Protein AF-A0A7S1E1H6-F1 (afdb_monomer_lite)

Foldseek 3Di:
DKDWPDWDDDPQKIKTKMKDADPDPDLQFDFFKKKKFFADFFQFQAQWAKQDPNDTDGAPDDNGGRDRIGMGGRPDDSPDRDMIMGMTMTGGDFDKDFQRIWMWGQGNVRDIDIDGGIDGHPPDDPPD

Sequence (128 aa):
EIEYIGKTFANGESTFKWRVTDNDVDFHNRPKSVTIGWTGTCCAKDTEWWFHNDNKVKGEQDKYTCNTGLKFDEKFKNDMTEPEEFTIVMHGNVPEVADATTLSVAMENKAFCLYKTPGPSCDCEPDS

Radius of gyration: 14.59 Å; chains: 1; bounding box: 46×27×39 Å

pLDDT: mean 74.36, std 14.72, range [37.81, 93.81]

Secondary structure (DSSP, 8-state):
-EEEEEEEEETTEEEEEEEE----S-GGG-EEEEEEEEEEEEEEEE---EEETTEEE-----TT-EEEEEEEES---TT--SPEEEEEEEES-PPEEEEEEEEEEEETTS-EEEEEEEEEEE------

Structure (mmCIF, N/CA/C/O backbone):
data_AF-A0A7S1E1H6-F1
#
_entry.id   AF-A0A7S1E1H6-F1
#
loop_
_atom_site.group_PDB
_atom_site.id
_atom_site.type_symbol
_atom_site.label_atom_id
_atom_site.label_alt_id
_atom_site.label_comp_id
_atom_site.label_asym_id
_atom_site.label_entity_id
_atom_site.label_seq_id
_atom_site.pdbx_PDB_ins_code
_atom_site.Cartn_x
_atom_site.Cartn_y
_atom_site.Cartn_z
_atom_site.occupancy
_atom_site.B_iso_or_equiv
_atom_site.auth_seq_id
_atom_site.auth_comp_id
_atom_site.auth_asym_id
_atom_site.auth_atom_id
_atom_site.pdbx_PDB_model_num
ATOM 1 N N . GLU A 1 1 ? 9.601 -7.015 -5.475 1.00 83.75 1 GLU A N 1
ATOM 2 C CA . GLU A 1 1 ? 8.835 -7.845 -4.521 1.00 83.75 1 GLU A CA 1
ATOM 3 C C . GLU A 1 1 ? 7.902 -6.959 -3.708 1.00 83.75 1 GLU A C 1
ATOM 5 O O . GLU A 1 1 ? 8.234 -5.796 -3.501 1.00 83.75 1 GLU A O 1
ATOM 10 N N . ILE A 1 2 ? 6.742 -7.478 -3.298 1.00 86.00 2 ILE A N 1
ATOM 11 C CA . ILE A 1 2 ? 5.816 -6.773 -2.404 1.00 86.00 2 ILE A CA 1
ATOM 12 C C . ILE A 1 2 ? 5.520 -7.657 -1.202 1.00 86.00 2 ILE A C 1
ATOM 14 O O . ILE A 1 2 ? 5.102 -8.801 -1.361 1.00 86.00 2 ILE A O 1
ATOM 18 N N . GLU A 1 3 ? 5.681 -7.085 -0.017 1.00 90.88 3 GLU A N 1
ATOM 19 C CA . GLU A 1 3 ? 5.391 -7.708 1.267 1.00 90.88 3 GLU A CA 1
ATOM 20 C C . GLU A 1 3 ? 4.307 -6.895 1.989 1.00 90.88 3 GLU A C 1
ATOM 22 O O . GLU A 1 3 ? 4.395 -5.669 2.099 1.00 90.88 3 GLU A O 1
ATOM 27 N N . TYR A 1 4 ? 3.271 -7.568 2.492 1.00 92.19 4 TYR A N 1
ATOM 28 C CA . TYR A 1 4 ? 2.347 -6.964 3.447 1.00 92.19 4 TYR A CA 1
ATOM 29 C C . TYR A 1 4 ? 2.905 -7.138 4.858 1.00 92.19 4 TYR A C 1
ATOM 31 O O . TYR A 1 4 ? 3.103 -8.264 5.304 1.00 92.19 4 TYR A O 1
ATOM 39 N N . ILE A 1 5 ? 3.154 -6.028 5.553 1.00 93.75 5 ILE A N 1
ATOM 40 C CA . ILE A 1 5 ? 3.787 -6.048 6.877 1.00 93.75 5 ILE A CA 1
ATOM 41 C C . ILE A 1 5 ? 2.751 -6.260 7.982 1.00 93.75 5 ILE A C 1
ATOM 43 O O . ILE A 1 5 ? 3.041 -6.923 8.976 1.00 93.75 5 ILE A O 1
ATOM 47 N N . GLY A 1 6 ? 1.548 -5.699 7.828 1.00 93.81 6 GLY A N 1
ATOM 48 C CA . GLY A 1 6 ? 0.453 -5.906 8.775 1.00 93.81 6 GLY A CA 1
ATOM 49 C C . GLY A 1 6 ? -0.412 -4.677 9.035 1.00 93.81 6 GLY A C 1
ATOM 50 O O . GLY A 1 6 ? -0.182 -3.584 8.498 1.00 93.81 6 GLY A O 1
ATOM 51 N N . LYS A 1 7 ? -1.406 -4.886 9.903 1.00 92.88 7 LYS A N 1
ATOM 52 C CA . LYS A 1 7 ? -2.285 -3.864 10.469 1.00 92.88 7 LYS A CA 1
ATOM 53 C C . LYS A 1 7 ? -1.981 -3.629 11.950 1.00 92.88 7 LYS A C 1
ATOM 55 O O . LYS A 1 7 ? -1.772 -4.569 12.715 1.00 92.88 7 LYS A O 1
ATOM 60 N N . THR A 1 8 ? -2.071 -2.379 12.393 1.00 93.19 8 THR A N 1
ATOM 61 C CA . THR A 1 8 ? -2.191 -2.023 13.818 1.00 93.19 8 THR A CA 1
ATOM 62 C C . THR A 1 8 ? -3.422 -1.147 14.058 1.00 93.19 8 THR A C 1
ATOM 64 O O . THR A 1 8 ? -3.915 -0.500 13.135 1.00 93.19 8 THR A O 1
ATOM 67 N N . PHE A 1 9 ? -3.945 -1.138 15.289 1.00 90.38 9 PHE A N 1
ATOM 68 C CA . PHE A 1 9 ? -5.021 -0.235 15.708 1.00 90.38 9 PHE A CA 1
ATOM 69 C C . PHE A 1 9 ? -4.655 0.443 17.029 1.00 90.38 9 PHE A C 1
ATOM 71 O O . PHE A 1 9 ? -4.443 -0.229 18.038 1.00 90.38 9 PHE A O 1
ATOM 78 N N . ALA A 1 10 ? -4.569 1.770 17.021 1.00 89.06 10 ALA A N 1
ATOM 79 C CA . ALA A 1 10 ? -4.248 2.576 18.194 1.00 89.06 10 ALA A CA 1
ATOM 80 C C . ALA A 1 10 ? -4.884 3.963 18.066 1.00 89.06 10 ALA A C 1
ATOM 82 O O . ALA A 1 10 ? -5.058 4.465 16.963 1.00 89.06 10 ALA A O 1
ATOM 83 N N . ASN A 1 11 ? -5.236 4.595 19.190 1.00 87.69 11 ASN A N 1
ATOM 84 C CA . ASN A 1 11 ? -5.776 5.964 19.224 1.00 87.69 11 ASN A CA 1
ATOM 85 C C . ASN A 1 11 ? -6.998 6.207 18.306 1.00 87.69 11 ASN A C 1
ATOM 87 O O . ASN A 1 11 ? -7.214 7.323 17.844 1.00 87.69 11 ASN A O 1
ATOM 91 N N . GLY A 1 12 ? -7.812 5.173 18.057 1.00 84.38 12 GLY A N 1
ATOM 92 C CA . GLY A 1 12 ? -8.977 5.267 17.170 1.00 84.38 12 GLY A CA 1
ATOM 93 C C . GLY A 1 12 ? -8.641 5.216 15.677 1.00 84.38 12 GLY A C 1
ATOM 94 O O . GLY A 1 12 ? -9.484 5.581 14.859 1.00 84.38 12 GLY A O 1
ATOM 95 N N . GLU A 1 13 ? -7.439 4.770 15.316 1.00 86.38 13 GLU A N 1
ATOM 96 C CA . GLU A 1 13 ? -6.930 4.742 13.946 1.00 86.38 13 GLU A CA 1
ATOM 97 C C . GLU A 1 13 ? -6.353 3.371 13.599 1.00 86.38 13 GLU A C 1
ATOM 99 O O . GLU A 1 13 ? -5.688 2.732 14.418 1.00 86.38 13 GLU A O 1
ATOM 104 N N . SER A 1 14 ? -6.599 2.927 12.367 1.00 88.56 14 SER A N 1
ATOM 105 C CA . SER A 1 14 ? -5.996 1.727 11.787 1.00 88.56 14 SER A CA 1
ATOM 106 C C . SER A 1 14 ? -4.831 2.114 10.892 1.00 88.56 14 SER A C 1
ATOM 108 O O . SER A 1 14 ? -4.980 2.970 10.024 1.00 88.56 14 SER A O 1
ATOM 110 N N . THR A 1 15 ? -3.683 1.470 11.072 1.00 88.75 15 THR A N 1
ATOM 111 C CA . THR A 1 15 ? -2.500 1.662 10.227 1.00 88.75 15 THR A CA 1
ATOM 112 C C . THR A 1 15 ? -2.227 0.389 9.446 1.00 88.75 15 THR A C 1
ATOM 114 O O . THR A 1 15 ? -2.099 -0.670 10.052 1.00 88.75 15 THR A O 1
ATOM 117 N N . PHE A 1 16 ? -2.100 0.497 8.128 1.00 90.00 16 PHE A N 1
ATOM 118 C CA . PHE A 1 16 ? -1.743 -0.601 7.230 1.00 90.00 16 PHE A CA 1
ATOM 119 C C . PHE A 1 16 ? -0.389 -0.318 6.596 1.00 90.00 16 PHE A C 1
ATOM 121 O O . PHE A 1 16 ? -0.134 0.815 6.179 1.00 90.00 16 PHE A O 1
ATOM 128 N N . LYS A 1 17 ? 0.476 -1.333 6.530 1.00 90.75 17 LYS A N 1
ATOM 129 C CA . LYS A 1 17 ? 1.839 -1.179 6.026 1.00 90.75 17 LYS A CA 1
ATOM 130 C C . LYS A 1 17 ? 2.197 -2.236 4.984 1.00 90.75 17 LYS A C 1
ATOM 132 O O . LYS A 1 17 ? 1.957 -3.426 5.179 1.00 90.75 17 LYS A O 1
ATOM 137 N N . TRP A 1 18 ? 2.861 -1.783 3.927 1.00 89.38 18 TRP A N 1
ATOM 138 C CA . TRP A 1 18 ? 3.462 -2.605 2.882 1.00 89.38 18 TRP A CA 1
ATOM 139 C C . TRP A 1 18 ? 4.933 -2.251 2.718 1.00 89.38 18 TRP A C 1
ATOM 141 O O . TRP A 1 18 ? 5.331 -1.122 2.995 1.00 89.38 18 TRP A O 1
ATOM 151 N N . ARG A 1 19 ? 5.725 -3.194 2.222 1.00 87.44 19 ARG A N 1
ATOM 152 C CA . ARG A 1 19 ? 7.109 -2.983 1.809 1.00 87.44 19 ARG A CA 1
ATOM 153 C C . ARG A 1 19 ? 7.262 -3.386 0.351 1.00 87.44 19 ARG A C 1
ATOM 155 O O . ARG A 1 19 ? 6.794 -4.448 -0.055 1.00 87.44 19 ARG A O 1
ATOM 162 N N . VAL A 1 20 ? 7.899 -2.528 -0.435 1.00 83.75 20 VAL A N 1
ATOM 163 C CA . VAL A 1 20 ? 8.252 -2.796 -1.829 1.00 83.75 20 VAL A CA 1
ATOM 164 C C . VAL A 1 20 ? 9.766 -2.811 -1.929 1.00 83.75 20 VAL A C 1
ATOM 166 O O . VAL A 1 20 ? 10.417 -1.799 -1.687 1.00 83.75 20 VAL A O 1
ATOM 169 N N . THR A 1 21 ? 10.313 -3.959 -2.306 1.00 81.12 21 THR A N 1
ATOM 170 C CA . THR A 1 21 ? 11.749 -4.127 -2.541 1.00 81.12 21 THR A CA 1
ATOM 171 C C . THR A 1 21 ? 11.982 -4.251 -4.035 1.00 81.12 21 THR A C 1
ATOM 173 O O . THR A 1 21 ? 11.389 -5.124 -4.681 1.00 81.12 21 THR A O 1
ATOM 176 N N . ASP A 1 22 ? 12.827 -3.389 -4.593 1.00 77.00 22 ASP A N 1
ATOM 177 C CA . ASP A 1 22 ? 13.341 -3.591 -5.942 1.00 77.00 22 ASP A CA 1
ATOM 178 C C . ASP A 1 22 ? 14.514 -4.576 -5.898 1.00 77.00 22 ASP A C 1
ATOM 180 O O . ASP A 1 22 ? 15.510 -4.338 -5.222 1.00 77.00 22 ASP A O 1
ATOM 184 N N . ASN A 1 23 ? 14.361 -5.699 -6.594 1.00 75.75 23 ASN A N 1
ATOM 185 C CA . ASN A 1 23 ? 15.393 -6.730 -6.717 1.00 75.75 23 ASN A CA 1
ATOM 186 C C . ASN A 1 23 ? 15.937 -6.795 -8.156 1.00 75.75 23 ASN A C 1
ATOM 188 O O . ASN A 1 23 ? 16.716 -7.701 -8.463 1.00 75.75 23 ASN A O 1
ATOM 192 N N . ASP A 1 24 ? 15.488 -5.910 -9.057 1.00 74.12 24 ASP A N 1
ATOM 193 C CA . ASP A 1 24 ? 15.954 -5.897 -10.439 1.00 74.12 24 ASP A CA 1
ATOM 194 C C . ASP A 1 24 ? 17.327 -5.218 -10.527 1.00 74.12 24 ASP A C 1
ATOM 196 O O . ASP A 1 24 ? 17.588 -4.160 -9.954 1.00 74.12 24 ASP A O 1
ATOM 200 N N . VAL A 1 25 ? 18.238 -5.867 -11.244 1.00 72.62 25 VAL A N 1
ATOM 201 C CA . VAL A 1 25 ? 19.587 -5.351 -11.490 1.00 72.62 25 VAL A CA 1
ATOM 202 C C . VAL A 1 25 ? 19.599 -4.307 -12.610 1.00 72.62 25 VAL A C 1
ATOM 204 O O . VAL A 1 25 ? 20.552 -3.534 -12.707 1.00 72.62 25 VAL A O 1
ATOM 207 N N . ASP A 1 26 ? 18.560 -4.274 -13.451 1.00 74.94 26 ASP A N 1
ATOM 208 C CA . ASP A 1 26 ? 18.369 -3.278 -14.501 1.00 74.94 26 ASP A CA 1
ATOM 209 C C . ASP A 1 26 ? 17.570 -2.079 -13.973 1.00 74.94 26 ASP A C 1
ATOM 211 O O . ASP A 1 26 ? 16.369 -2.153 -13.706 1.00 74.94 26 ASP A O 1
ATOM 215 N N . PHE A 1 27 ? 18.235 -0.927 -13.872 1.00 69.44 27 PHE A N 1
ATOM 216 C CA . PHE A 1 27 ? 17.619 0.299 -13.374 1.00 69.44 27 PHE A CA 1
ATOM 217 C C . PHE A 1 27 ? 16.479 0.821 -14.268 1.00 69.44 27 PHE A C 1
ATOM 219 O O . PHE A 1 27 ? 15.638 1.573 -13.784 1.00 69.44 27 PHE A O 1
ATOM 226 N N . HIS A 1 28 ? 16.398 0.404 -15.537 1.00 68.56 28 HIS A N 1
ATOM 227 C CA . HIS A 1 28 ? 15.289 0.755 -16.432 1.00 68.56 28 HIS A CA 1
ATOM 228 C C . HIS A 1 28 ? 13.977 0.031 -16.099 1.00 68.56 28 HIS A C 1
ATOM 230 O O . HIS A 1 28 ? 12.906 0.424 -16.574 1.00 68.56 28 HIS A O 1
ATOM 236 N N . ASN A 1 29 ? 14.044 -1.018 -15.279 1.00 72.69 29 ASN A N 1
ATOM 237 C CA . ASN A 1 29 ? 12.879 -1.717 -14.751 1.00 72.69 29 ASN A CA 1
ATOM 238 C C . ASN A 1 29 ? 12.491 -1.199 -13.369 1.00 72.69 29 ASN A C 1
ATOM 240 O O . ASN A 1 29 ? 11.699 -1.831 -12.682 1.00 72.69 29 ASN A O 1
ATOM 244 N N . ARG A 1 30 ? 13.006 -0.050 -12.932 1.00 73.56 30 ARG A N 1
ATOM 245 C CA . ARG A 1 30 ? 12.636 0.463 -11.619 1.00 73.56 30 ARG A CA 1
ATOM 246 C C . ARG A 1 30 ? 11.155 0.820 -11.563 1.00 73.56 30 ARG A C 1
ATOM 248 O O . ARG A 1 30 ? 10.608 1.377 -12.530 1.00 73.56 30 ARG A O 1
ATOM 255 N N . PRO A 1 31 ? 10.488 0.531 -10.431 1.00 76.12 31 PRO A N 1
ATOM 256 C CA . PRO A 1 31 ? 9.207 1.141 -10.138 1.00 76.12 31 PRO A CA 1
ATOM 257 C C . PRO A 1 31 ? 9.329 2.654 -10.313 1.00 76.12 31 PRO A C 1
ATOM 259 O O . PRO A 1 31 ? 10.333 3.237 -9.959 1.00 76.12 31 PRO A O 1
ATOM 262 N N . LYS A 1 32 ? 8.321 3.302 -10.871 1.00 77.06 32 LYS A N 1
ATOM 263 C CA . LYS A 1 32 ? 8.221 4.758 -11.013 1.00 77.06 32 LYS A CA 1
ATOM 264 C C . LYS A 1 32 ? 7.169 5.320 -10.068 1.00 77.06 32 LYS A C 1
ATOM 266 O O . LYS A 1 32 ? 7.329 6.394 -9.493 1.00 77.06 32 LYS A O 1
ATOM 271 N N . SER A 1 33 ? 6.073 4.584 -9.916 1.00 79.19 33 SER A N 1
ATOM 272 C CA . SER A 1 33 ? 4.987 4.929 -9.008 1.00 79.19 33 SER A CA 1
ATOM 273 C C . SER A 1 33 ? 4.342 3.669 -8.460 1.00 79.19 33 SER A C 1
ATOM 275 O O . SER A 1 33 ? 4.196 2.681 -9.185 1.00 79.19 33 SER A O 1
ATOM 277 N N . VAL A 1 34 ? 3.876 3.737 -7.219 1.00 81.56 34 VAL A N 1
ATOM 278 C CA . VAL A 1 34 ? 3.073 2.681 -6.596 1.00 81.56 34 VAL A CA 1
ATOM 279 C C . VAL A 1 34 ? 1.676 3.226 -6.354 1.00 81.56 34 VAL A C 1
ATOM 281 O O . VAL A 1 34 ? 1.514 4.328 -5.850 1.00 81.56 34 VAL A O 1
ATOM 284 N N . THR A 1 35 ? 0.649 2.478 -6.723 1.00 84.25 35 THR A N 1
ATOM 285 C CA . THR A 1 35 ? -0.738 2.790 -6.376 1.00 84.25 35 THR A CA 1
ATOM 286 C C . THR A 1 35 ? -1.250 1.705 -5.451 1.00 84.25 35 THR A C 1
ATOM 288 O O . THR A 1 35 ? -1.156 0.533 -5.795 1.00 84.25 35 THR A O 1
ATOM 291 N N . ILE A 1 36 ? -1.776 2.082 -4.292 1.00 85.94 36 ILE A N 1
ATOM 292 C CA . ILE A 1 36 ? -2.389 1.167 -3.329 1.00 85.94 36 ILE A CA 1
ATOM 293 C C . ILE A 1 36 ? -3.885 1.438 -3.353 1.00 85.94 36 ILE A C 1
ATOM 295 O O . ILE A 1 36 ? -4.325 2.462 -2.842 1.00 85.94 36 ILE A O 1
ATOM 299 N N . GLY A 1 37 ? -4.647 0.563 -4.000 1.00 86.44 37 GLY A N 1
ATOM 300 C CA . GLY A 1 37 ? -6.109 0.590 -4.007 1.00 86.44 37 GLY A CA 1
ATOM 301 C C . GLY A 1 37 ? -6.685 -0.398 -3.003 1.00 86.44 37 GLY A C 1
ATOM 302 O O . GLY A 1 37 ? -6.067 -1.425 -2.746 1.00 86.44 37 GLY A O 1
ATOM 303 N N . TRP A 1 38 ? -7.869 -0.118 -2.472 1.00 87.06 38 TRP A N 1
ATOM 304 C CA . TRP A 1 38 ? -8.584 -0.997 -1.548 1.00 87.06 38 TRP A CA 1
ATOM 305 C C . TRP A 1 38 ? -10.075 -1.072 -1.872 1.00 87.06 38 TRP A C 1
ATOM 307 O O . TRP A 1 38 ? -10.594 -0.291 -2.672 1.00 87.06 38 TRP A O 1
ATOM 317 N N . THR A 1 39 ? -10.765 -2.031 -1.261 1.00 82.81 39 THR A N 1
ATOM 318 C CA . THR A 1 39 ? -12.210 -2.206 -1.418 1.00 82.81 39 THR A CA 1
ATOM 319 C C . THR A 1 39 ? -13.001 -1.279 -0.491 1.00 82.81 39 THR A C 1
ATOM 321 O O . THR A 1 39 ? -12.639 -1.100 0.677 1.00 82.81 39 THR A O 1
ATOM 324 N N . GLY A 1 40 ? -14.098 -0.718 -0.998 1.00 80.06 40 GLY A N 1
ATOM 325 C CA . GLY A 1 40 ? -14.956 0.218 -0.272 1.00 80.06 40 GLY A CA 1
ATOM 326 C C . GLY A 1 40 ? -14.367 1.625 -0.140 1.00 80.06 40 GLY A C 1
ATOM 327 O O . GLY A 1 40 ? -13.231 1.901 -0.532 1.00 80.06 40 GLY A O 1
ATOM 328 N N . THR A 1 41 ? -15.153 2.544 0.421 1.00 76.94 41 THR A N 1
ATOM 329 C CA . THR A 1 41 ? -14.753 3.949 0.586 1.00 76.94 41 THR A CA 1
ATOM 330 C C . THR A 1 41 ? -14.260 4.187 2.010 1.00 76.94 41 THR A C 1
ATOM 332 O O . THR A 1 41 ? -15.055 4.288 2.940 1.00 76.94 41 THR A O 1
ATOM 335 N N . CYS A 1 42 ? -12.942 4.314 2.179 1.00 73.88 42 CYS A N 1
ATOM 336 C CA . CYS A 1 42 ? -12.323 4.615 3.470 1.00 73.88 42 CYS A CA 1
ATOM 337 C C . CYS A 1 42 ? -11.895 6.082 3.526 1.00 73.88 42 CYS A C 1
ATOM 339 O O . CYS A 1 42 ? -11.305 6.604 2.577 1.00 73.88 42 CYS A O 1
ATOM 341 N N . CYS A 1 43 ? -12.118 6.742 4.661 1.00 71.81 43 CYS A N 1
ATOM 342 C CA . CYS A 1 43 ? -11.573 8.075 4.905 1.00 71.81 43 CYS A CA 1
ATOM 343 C C . CYS A 1 43 ? -10.152 7.935 5.469 1.00 71.81 43 CYS A C 1
ATOM 345 O O . CYS A 1 43 ? -9.951 7.707 6.667 1.00 71.81 43 CYS A O 1
ATOM 347 N N . ALA A 1 44 ? -9.166 8.009 4.574 1.00 66.50 44 ALA A N 1
ATOM 348 C CA . ALA A 1 44 ? -7.760 8.039 4.950 1.00 66.50 44 ALA A CA 1
ATOM 349 C C . ALA A 1 44 ? -7.447 9.412 5.565 1.00 66.50 44 ALA A C 1
ATOM 351 O O . ALA A 1 44 ? -7.669 10.441 4.931 1.00 66.50 44 ALA A O 1
ATOM 352 N N . LYS A 1 45 ? -6.990 9.423 6.820 1.00 60.78 45 LYS A N 1
ATOM 353 C CA . LYS A 1 45 ? -6.706 10.657 7.570 1.00 60.78 45 LYS A CA 1
ATOM 354 C C . LYS A 1 45 ? -5.313 11.176 7.258 1.00 60.78 45 LYS A C 1
ATOM 356 O O . LYS A 1 45 ? -5.133 12.337 6.911 1.00 60.78 45 LYS A O 1
ATOM 361 N N . ASP A 1 46 ? -4.357 10.264 7.377 1.00 57.75 46 ASP A N 1
ATOM 362 C CA . ASP A 1 46 ? -2.953 10.483 7.109 1.00 57.75 46 ASP A CA 1
ATOM 363 C C . ASP A 1 46 ? -2.540 9.386 6.127 1.00 57.75 46 ASP A C 1
ATOM 365 O O . ASP A 1 46 ? -2.273 8.237 6.470 1.00 57.75 46 ASP A O 1
ATOM 369 N N . THR A 1 47 ? -2.520 9.739 4.847 1.00 50.75 47 THR A N 1
ATOM 370 C CA . THR A 1 47 ? -1.944 8.917 3.767 1.00 50.75 47 THR A CA 1
ATOM 371 C C . THR A 1 47 ? -0.410 8.940 3.792 1.00 50.75 47 THR A C 1
ATOM 373 O O . THR A 1 47 ? 0.262 8.529 2.847 1.00 50.75 47 THR A O 1
ATOM 376 N N . GLU A 1 48 ? 0.143 9.505 4.860 1.00 50.59 48 GL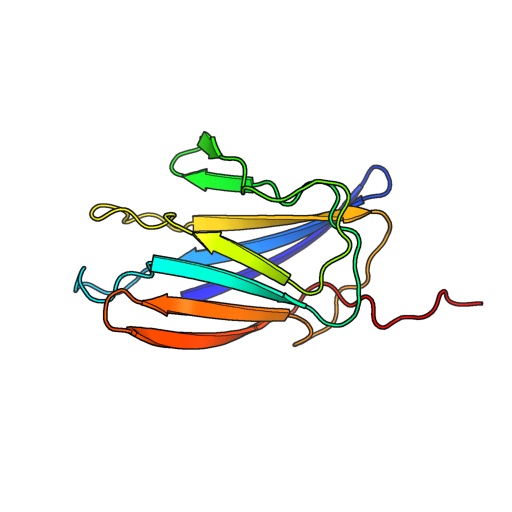U A N 1
ATOM 377 C CA . GLU A 1 48 ? 1.552 9.629 5.171 1.00 50.59 48 GLU A CA 1
ATOM 378 C C . GLU A 1 48 ? 1.941 8.269 5.766 1.00 50.59 48 GLU A C 1
ATOM 380 O O . GLU A 1 48 ? 1.285 7.768 6.671 1.00 50.59 48 GLU A O 1
ATOM 385 N N . TRP A 1 49 ? 2.908 7.530 5.240 1.00 52.88 49 TRP A N 1
ATOM 386 C CA . TRP A 1 49 ? 4.304 7.902 5.077 1.00 52.88 49 TRP A CA 1
ATOM 387 C C . TRP A 1 49 ? 4.951 6.934 4.088 1.00 52.88 49 TRP A C 1
ATOM 389 O O . TRP A 1 49 ? 4.560 5.767 3.995 1.00 52.88 49 TRP A O 1
ATOM 399 N N . TRP A 1 50 ? 5.987 7.402 3.405 1.00 52.47 50 TRP A N 1
ATOM 400 C CA . TRP A 1 50 ? 7.062 6.518 2.979 1.00 52.47 50 TRP A CA 1
ATOM 401 C C . TRP A 1 50 ? 8.352 6.932 3.658 1.00 52.47 50 TRP A C 1
ATOM 403 O O . TRP A 1 50 ? 8.536 8.115 3.965 1.00 52.47 50 TRP A O 1
ATOM 413 N N . PHE A 1 51 ? 9.176 5.934 3.956 1.00 50.31 51 PHE A N 1
ATOM 414 C CA . PHE A 1 51 ? 10.466 6.100 4.601 1.00 50.31 51 PHE A CA 1
ATOM 415 C C . PHE A 1 51 ? 11.547 5.842 3.567 1.00 50.31 51 PHE A C 1
ATOM 417 O O . PHE A 1 51 ? 11.876 4.693 3.306 1.00 50.31 51 PHE A O 1
ATOM 424 N N . HIS A 1 52 ? 12.131 6.918 3.049 1.00 50.44 52 HIS A N 1
ATOM 425 C CA . HI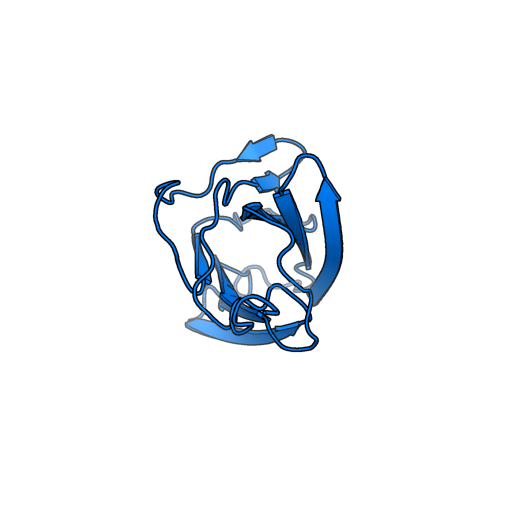S A 1 52 ? 13.387 6.823 2.323 1.00 50.44 52 HIS A CA 1
ATOM 426 C C . HIS A 1 52 ? 14.518 7.202 3.283 1.00 50.44 52 HIS A C 1
ATOM 428 O O . HIS A 1 52 ? 14.621 8.370 3.676 1.00 50.44 52 HIS A O 1
ATOM 434 N N . ASN A 1 53 ? 15.346 6.235 3.694 1.00 52.88 53 ASN A N 1
ATOM 435 C CA . ASN A 1 53 ? 16.448 6.452 4.645 1.00 52.88 53 ASN A CA 1
ATOM 436 C C . ASN A 1 53 ? 16.002 7.206 5.922 1.00 52.88 53 ASN A C 1
ATOM 438 O O . ASN A 1 53 ? 16.534 8.272 6.230 1.00 52.88 53 ASN A O 1
ATOM 442 N N . ASP A 1 54 ? 14.966 6.710 6.610 1.00 53.94 54 ASP A N 1
ATOM 443 C CA . ASP A 1 54 ? 14.357 7.303 7.820 1.00 53.94 54 ASP A CA 1
ATOM 444 C C . ASP A 1 54 ? 13.696 8.688 7.656 1.00 53.94 54 ASP A C 1
ATOM 446 O O . ASP A 1 54 ? 13.117 9.220 8.609 1.00 53.94 54 ASP A O 1
ATOM 450 N N . ASN A 1 55 ? 13.695 9.270 6.452 1.00 50.69 55 ASN A N 1
ATOM 451 C CA . ASN A 1 55 ? 13.011 10.534 6.202 1.00 50.69 55 ASN A CA 1
ATOM 452 C C . ASN A 1 55 ? 11.538 10.308 5.871 1.00 50.69 55 ASN A C 1
ATOM 454 O O . ASN A 1 55 ? 11.172 9.645 4.903 1.00 50.69 55 ASN A O 1
ATOM 458 N N . LYS A 1 56 ? 10.695 10.933 6.688 1.00 56.53 56 LYS A N 1
ATOM 459 C CA . LYS A 1 56 ? 9.246 10.984 6.548 1.00 56.53 56 LYS A CA 1
ATOM 460 C C . LYS A 1 56 ? 8.848 11.942 5.423 1.00 56.53 56 LYS A C 1
ATOM 462 O O . LYS A 1 56 ? 8.955 13.156 5.586 1.00 56.53 56 LYS A O 1
ATOM 467 N N . VAL A 1 57 ? 8.351 11.411 4.307 1.00 55.12 57 VAL A N 1
ATOM 468 C CA . VAL A 1 57 ? 7.882 12.231 3.177 1.00 55.12 57 VAL A CA 1
ATOM 469 C C . VAL A 1 57 ? 6.364 12.103 3.010 1.00 55.12 57 VAL A C 1
ATOM 471 O O . VAL A 1 57 ? 5.808 11.003 2.953 1.00 55.12 57 VAL A O 1
ATOM 474 N N . LYS A 1 58 ? 5.687 13.254 2.945 1.00 54.66 58 LYS A N 1
ATOM 475 C CA . LYS A 1 58 ? 4.232 13.377 2.800 1.00 54.66 58 LYS A CA 1
ATOM 476 C C . LYS A 1 58 ? 3.811 13.040 1.367 1.00 54.66 58 LYS A C 1
ATOM 478 O O . LYS A 1 58 ? 4.332 13.624 0.423 1.00 54.66 58 LYS A O 1
ATOM 483 N N . GLY A 1 59 ? 2.881 12.097 1.206 1.00 52.91 59 GLY A N 1
ATOM 484 C CA . GLY A 1 59 ? 2.177 11.907 -0.064 1.00 52.91 59 GLY A CA 1
ATOM 485 C C . GLY A 1 59 ? 1.188 13.054 -0.273 1.00 52.91 59 GLY A C 1
ATOM 486 O O . GLY A 1 59 ? 0.486 13.431 0.664 1.00 52.91 59 GLY A O 1
ATOM 487 N N . GLU A 1 60 ? 1.147 13.631 -1.470 1.00 48.06 60 GLU A N 1
ATOM 488 C CA . GLU A 1 60 ? 0.214 14.710 -1.803 1.00 48.06 60 GLU A CA 1
ATOM 489 C C . GLU A 1 60 ? -1.213 14.160 -1.954 1.00 48.06 60 GLU A C 1
ATOM 491 O O . GLU A 1 60 ? -1.657 13.829 -3.050 1.00 48.06 60 GLU A O 1
ATOM 496 N N . GLN A 1 61 ? -1.954 14.046 -0.851 1.00 52.62 61 GLN A N 1
ATOM 497 C CA . GLN A 1 61 ? -3.412 13.944 -0.894 1.00 52.62 61 GLN A CA 1
ATOM 498 C C . GLN A 1 61 ? -4.070 14.767 0.214 1.00 52.62 61 GLN A C 1
ATOM 500 O O . GLN A 1 61 ? -3.524 14.957 1.302 1.00 52.62 61 GLN A O 1
ATOM 505 N N . ASP A 1 62 ? -5.256 15.285 -0.100 1.00 49.84 62 ASP A N 1
ATOM 506 C CA . ASP A 1 62 ? -6.088 16.041 0.826 1.00 49.84 62 ASP A CA 1
ATOM 507 C C . ASP A 1 62 ? -6.669 15.106 1.902 1.00 49.84 62 ASP A C 1
ATOM 509 O O . ASP A 1 62 ? -7.418 14.174 1.597 1.00 49.84 62 ASP A O 1
ATOM 513 N N . LYS A 1 63 ? -6.331 15.401 3.163 1.00 46.75 63 LYS A N 1
ATOM 514 C CA . LYS A 1 63 ? -6.667 14.697 4.419 1.00 46.75 63 LYS A CA 1
ATOM 515 C C . LYS A 1 63 ? -8.167 14.514 4.709 1.00 46.75 63 LYS A C 1
ATOM 517 O O . LYS A 1 63 ? -8.530 13.976 5.752 1.00 46.75 63 LYS A O 1
ATOM 522 N N . TYR A 1 64 ? -9.042 15.003 3.832 1.00 51.81 64 TYR A N 1
ATOM 523 C CA . TYR A 1 64 ? -10.498 14.912 3.968 1.00 51.81 64 TYR A CA 1
ATOM 524 C C . TYR A 1 64 ? -11.187 14.130 2.847 1.00 51.81 64 TYR A C 1
ATOM 526 O O . TYR A 1 64 ? -12.417 14.102 2.797 1.00 51.81 64 TYR A O 1
ATOM 534 N N . THR A 1 65 ? -10.436 13.483 1.954 1.00 59.06 65 THR A N 1
ATOM 535 C CA . THR A 1 65 ? -11.040 12.757 0.831 1.00 59.06 65 THR A CA 1
ATOM 536 C C . THR A 1 65 ? -11.166 11.278 1.166 1.00 59.06 65 THR A C 1
ATOM 538 O O . THR A 1 65 ? -10.168 10.576 1.326 1.00 59.06 65 THR A O 1
ATOM 541 N N . CYS A 1 66 ? -12.401 10.784 1.270 1.00 68.12 66 CYS A N 1
ATOM 542 C CA . CYS A 1 66 ? -12.631 9.349 1.354 1.00 68.12 66 CYS A CA 1
ATOM 543 C C . CYS A 1 66 ? -12.416 8.750 -0.039 1.00 68.12 66 CYS A C 1
ATOM 545 O O . CYS A 1 66 ? -13.129 9.080 -0.986 1.00 68.12 66 CYS A O 1
ATOM 547 N N . ASN A 1 67 ? -11.399 7.904 -0.151 1.00 71.62 67 ASN A N 1
ATOM 548 C CA . ASN A 1 67 ? -10.891 7.378 -1.410 1.00 71.62 67 ASN A CA 1
ATOM 549 C C . ASN A 1 67 ? -10.944 5.847 -1.398 1.00 71.62 67 ASN A C 1
ATOM 551 O O . ASN A 1 67 ? -11.129 5.212 -0.358 1.00 71.62 67 ASN A O 1
ATOM 555 N N . THR A 1 68 ? -10.766 5.260 -2.577 1.00 74.62 68 THR A N 1
ATOM 556 C CA . THR A 1 68 ? -10.608 3.810 -2.779 1.00 74.62 68 THR A CA 1
ATOM 557 C C . THR A 1 68 ? -9.158 3.450 -3.115 1.00 74.62 68 THR A C 1
ATOM 559 O O . THR A 1 68 ? -8.869 2.345 -3.569 1.00 74.62 68 THR A O 1
ATOM 562 N N . GLY A 1 69 ? -8.232 4.404 -2.982 1.00 76.50 69 GLY A N 1
ATOM 563 C CA . GLY A 1 69 ? -6.825 4.193 -3.281 1.00 76.50 69 GLY A CA 1
ATOM 564 C C . GLY A 1 69 ? -5.966 5.451 -3.242 1.00 76.50 69 GLY A C 1
ATOM 565 O O . GLY A 1 69 ? -6.465 6.577 -3.286 1.00 76.50 69 GLY A O 1
ATOM 566 N N . LEU A 1 70 ? -4.653 5.237 -3.195 1.00 78.56 70 LEU A N 1
ATOM 567 C CA . LEU A 1 70 ? -3.616 6.266 -3.163 1.00 78.56 70 LEU A CA 1
ATOM 568 C C . LEU A 1 70 ? -2.581 5.989 -4.230 1.00 78.56 70 LEU A C 1
ATOM 570 O O . LEU A 1 70 ? -2.096 4.865 -4.341 1.00 78.56 70 LEU A O 1
ATOM 574 N N . LYS A 1 71 ? -2.199 7.029 -4.963 1.00 78.69 71 LYS A N 1
ATOM 575 C CA . LYS A 1 71 ? -1.064 6.981 -5.875 1.00 78.69 71 LYS A CA 1
ATOM 576 C C . LYS A 1 71 ? 0.126 7.680 -5.241 1.00 78.69 71 LYS A C 1
ATOM 578 O O . LYS A 1 71 ? 0.014 8.771 -4.693 1.00 78.69 71 LYS A O 1
ATOM 583 N N . PHE A 1 72 ? 1.265 7.028 -5.341 1.00 75.44 72 PHE A N 1
ATOM 584 C CA . PHE A 1 72 ? 2.534 7.456 -4.805 1.00 75.44 72 PHE A CA 1
ATOM 585 C C . PHE A 1 72 ? 3.496 7.663 -5.974 1.00 75.44 72 PHE A C 1
ATOM 587 O O . PHE A 1 72 ? 4.131 6.714 -6.439 1.00 75.44 72 PHE A O 1
ATOM 594 N N . ASP A 1 73 ? 3.533 8.898 -6.472 1.00 69.62 73 ASP A N 1
ATOM 595 C CA . ASP A 1 73 ? 4.381 9.321 -7.586 1.00 69.62 73 ASP A CA 1
ATOM 596 C C . ASP A 1 73 ? 5.798 9.703 -7.120 1.00 69.62 73 ASP A C 1
ATOM 598 O O . ASP A 1 73 ? 5.996 10.116 -5.980 1.00 69.62 73 ASP A O 1
ATOM 602 N N . GLU A 1 74 ? 6.781 9.537 -8.013 1.00 59.69 74 GLU A N 1
ATOM 603 C CA . GLU A 1 74 ? 8.178 10.000 -7.865 1.00 59.69 74 GLU A CA 1
ATOM 604 C C . GLU A 1 74 ? 8.989 9.396 -6.703 1.00 59.69 74 GLU A C 1
ATOM 606 O O . GLU A 1 74 ? 9.954 9.992 -6.219 1.00 59.69 74 GLU A O 1
ATOM 611 N N . LYS A 1 75 ? 8.634 8.186 -6.263 1.00 58.47 75 LYS A N 1
ATOM 612 C CA . LYS A 1 75 ? 9.247 7.578 -5.073 1.00 58.47 75 LYS A CA 1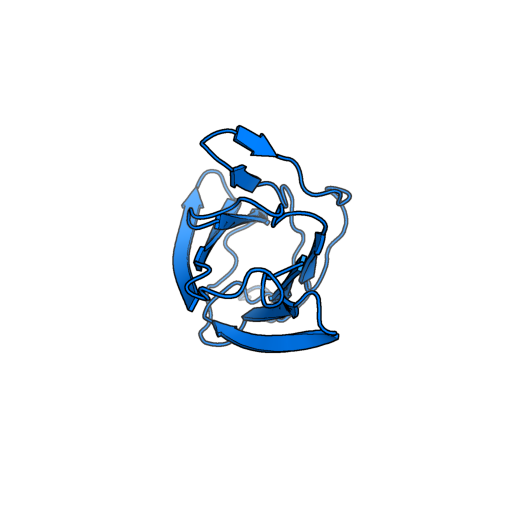
ATOM 613 C C . LYS A 1 75 ? 10.513 6.779 -5.303 1.00 58.47 75 L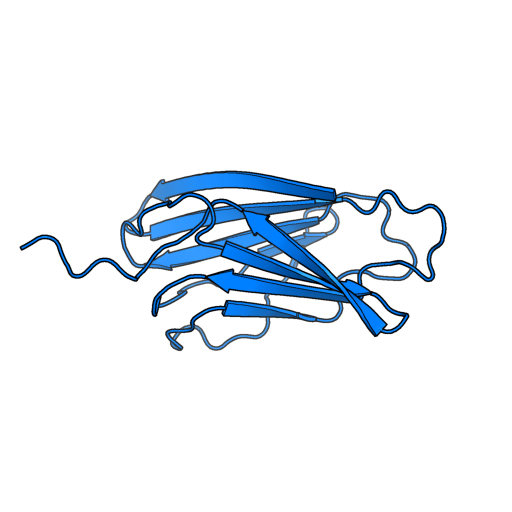YS A C 1
ATOM 615 O O . LYS A 1 75 ? 11.236 6.569 -4.350 1.00 58.47 75 LYS A O 1
ATOM 620 N N . PHE A 1 76 ? 10.795 6.350 -6.522 1.00 58.75 76 PHE A N 1
ATOM 621 C CA . PHE A 1 76 ? 11.949 5.507 -6.816 1.00 58.75 76 PHE A CA 1
ATOM 622 C C . PHE A 1 76 ? 12.924 6.313 -7.662 1.00 58.75 76 PHE A C 1
ATOM 624 O O . PHE A 1 76 ? 12.768 6.441 -8.874 1.00 58.75 76 PHE A O 1
ATOM 631 N N . LYS A 1 77 ? 13.894 6.952 -7.006 1.00 56.06 77 LYS A N 1
ATOM 632 C CA . LYS A 1 77 ? 14.966 7.662 -7.713 1.00 56.06 77 LYS A CA 1
ATOM 633 C C . LYS A 1 77 ? 15.960 6.656 -8.301 1.00 56.06 77 LYS A C 1
ATOM 635 O O . LYS A 1 77 ? 16.088 5.536 -7.807 1.00 56.06 77 LYS A O 1
ATOM 640 N N . ASN A 1 78 ? 16.713 7.098 -9.310 1.00 53.47 78 ASN A N 1
ATOM 641 C CA . ASN A 1 78 ? 17.681 6.300 -10.078 1.00 53.47 78 ASN A CA 1
ATOM 642 C C . ASN A 1 78 ? 18.802 5.621 -9.266 1.00 53.47 78 ASN A C 1
ATOM 644 O O . ASN A 1 78 ? 19.544 4.834 -9.842 1.00 53.47 78 ASN A O 1
ATOM 648 N N . ASP A 1 79 ? 18.851 5.769 -7.938 1.00 55.88 79 ASP A N 1
ATOM 649 C CA . ASP A 1 79 ? 19.862 5.160 -7.058 1.00 55.88 79 ASP A CA 1
ATOM 650 C C . ASP A 1 79 ? 19.279 4.451 -5.820 1.00 55.88 79 ASP A C 1
ATOM 652 O O . ASP A 1 79 ? 20.003 4.143 -4.877 1.00 55.88 79 ASP A O 1
ATOM 656 N N . MET A 1 80 ? 17.971 4.192 -5.783 1.00 56.84 80 MET A N 1
ATOM 657 C CA . MET A 1 80 ? 17.368 3.459 -4.671 1.00 56.84 80 MET A CA 1
ATOM 658 C C . MET A 1 80 ? 17.672 1.964 -4.722 1.00 56.84 80 MET A C 1
ATOM 660 O O . MET A 1 80 ? 17.234 1.270 -5.634 1.00 56.84 80 MET A O 1
ATOM 664 N N . THR A 1 81 ? 18.406 1.487 -3.717 1.00 60.56 81 THR A N 1
ATOM 665 C CA . THR A 1 81 ? 18.738 0.068 -3.499 1.00 60.56 81 THR A CA 1
ATOM 666 C C . THR A 1 81 ? 18.067 -0.520 -2.257 1.00 60.56 81 THR A C 1
ATOM 668 O O . THR A 1 81 ? 18.150 -1.723 -2.038 1.00 60.56 81 THR A O 1
ATOM 671 N N . GLU A 1 82 ? 17.438 0.318 -1.430 1.00 70.38 82 GLU A N 1
ATOM 672 C CA . GLU A 1 82 ? 16.805 -0.088 -0.172 1.00 70.38 82 GLU A CA 1
ATOM 673 C C . GLU A 1 82 ? 15.292 -0.317 -0.348 1.00 70.38 82 GLU A C 1
ATOM 675 O O . GLU A 1 82 ? 14.667 0.338 -1.190 1.00 70.38 82 GLU A O 1
ATOM 680 N N . PRO A 1 83 ? 14.681 -1.222 0.440 1.00 77.69 83 PRO A N 1
ATOM 681 C CA . PRO A 1 83 ? 13.234 -1.404 0.461 1.00 77.69 83 PRO A CA 1
ATOM 682 C C . PRO A 1 83 ? 12.486 -0.136 0.881 1.00 77.69 83 PRO A C 1
ATOM 684 O O . PRO A 1 83 ? 12.851 0.521 1.853 1.00 77.69 83 PRO A O 1
ATOM 687 N N . GLU A 1 84 ? 11.366 0.139 0.220 1.00 79.06 84 GLU A N 1
ATOM 688 C CA . GLU A 1 84 ? 10.487 1.258 0.554 1.00 79.06 84 GLU A CA 1
ATOM 689 C C . GLU A 1 84 ? 9.249 0.781 1.308 1.00 79.06 84 GLU A C 1
ATOM 691 O O . GLU A 1 84 ? 8.532 -0.115 0.855 1.00 79.06 84 GLU A O 1
ATOM 696 N N . GLU A 1 85 ? 8.957 1.408 2.446 1.00 83.12 85 GLU A N 1
ATOM 697 C CA . GLU A 1 85 ? 7.736 1.137 3.206 1.00 83.12 85 GLU A CA 1
ATOM 698 C C . GLU A 1 85 ? 6.633 2.137 2.858 1.00 83.12 85 GLU A C 1
ATOM 700 O O . GLU A 1 85 ? 6.851 3.344 2.814 1.00 83.12 85 GLU A O 1
ATOM 705 N N . PHE A 1 86 ? 5.417 1.637 2.664 1.00 81.00 86 PHE A N 1
ATOM 706 C CA . PHE A 1 86 ? 4.222 2.417 2.373 1.00 81.00 86 PHE A CA 1
ATOM 707 C C . PHE A 1 86 ? 3.240 2.235 3.516 1.00 81.00 86 PHE A C 1
ATOM 709 O O . PHE A 1 86 ? 2.863 1.109 3.835 1.00 81.00 86 PHE A O 1
ATOM 716 N N . THR A 1 87 ? 2.828 3.338 4.135 1.00 83.06 87 THR A N 1
ATOM 717 C CA . THR A 1 87 ? 1.899 3.326 5.267 1.00 83.06 87 THR A CA 1
ATOM 718 C C . THR A 1 87 ? 0.632 4.099 4.931 1.00 83.06 87 THR A C 1
ATOM 720 O O . THR A 1 87 ? 0.704 5.182 4.355 1.00 83.06 87 THR A O 1
ATOM 723 N N . ILE A 1 88 ? -0.520 3.547 5.310 1.00 82.19 88 ILE A N 1
ATOM 724 C CA . ILE A 1 88 ? -1.827 4.195 5.190 1.00 82.19 88 ILE A CA 1
ATOM 725 C C . ILE A 1 88 ? -2.490 4.203 6.561 1.00 82.19 88 ILE A C 1
ATOM 727 O O . ILE A 1 88 ? -2.654 3.141 7.165 1.00 82.19 88 ILE A O 1
ATOM 731 N N . VAL A 1 89 ? -2.900 5.383 7.031 1.00 82.75 89 VAL A N 1
ATOM 732 C CA . VAL A 1 89 ? -3.646 5.549 8.281 1.00 82.75 89 VAL A CA 1
ATOM 733 C C . VAL A 1 89 ? -5.093 5.920 7.978 1.00 82.75 89 VAL A C 1
ATOM 735 O O . VAL A 1 89 ? -5.390 6.893 7.277 1.00 82.75 89 VAL A O 1
ATOM 738 N N . MET A 1 90 ? -6.013 5.141 8.532 1.00 81.94 90 MET A N 1
ATOM 739 C CA . MET A 1 90 ? -7.451 5.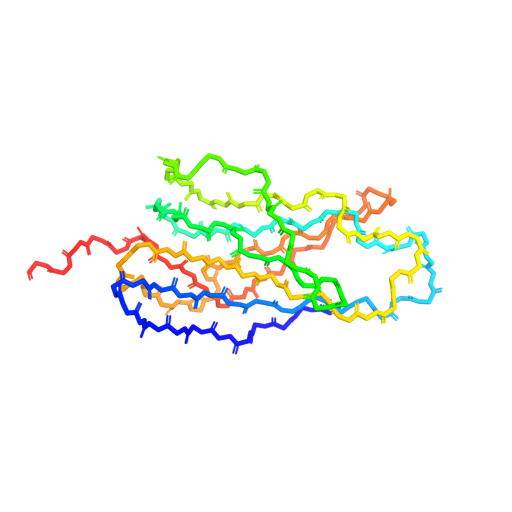304 8.363 1.00 81.94 90 MET A CA 1
ATOM 740 C C . MET A 1 90 ? -8.126 5.553 9.704 1.00 81.94 90 MET A C 1
ATOM 742 O O . MET A 1 90 ? -7.739 4.991 10.729 1.00 81.94 90 MET A O 1
ATOM 746 N N . HIS A 1 91 ? -9.169 6.378 9.687 1.00 80.19 91 HIS A N 1
ATOM 747 C CA . HIS A 1 91 ? -10.010 6.571 10.859 1.00 80.19 91 HIS A CA 1
ATOM 748 C C . HIS A 1 91 ? -10.821 5.315 11.186 1.00 80.19 91 HIS A C 1
ATOM 750 O O . HIS A 1 91 ? -11.398 4.686 10.303 1.00 80.19 91 HIS A O 1
ATOM 756 N N . GLY A 1 92 ? -10.926 5.006 12.477 1.00 83.75 92 GLY A N 1
ATOM 757 C CA . GLY A 1 92 ? -11.692 3.871 12.974 1.00 83.75 92 GLY A CA 1
ATOM 758 C C . GLY A 1 92 ? -10.931 2.549 12.902 1.00 83.75 92 GLY A C 1
ATOM 759 O O . GLY A 1 92 ? -9.782 2.468 12.461 1.00 83.75 92 GLY A O 1
ATOM 760 N N . ASN A 1 93 ? -11.578 1.494 13.395 1.00 87.62 93 ASN A N 1
ATOM 761 C CA . ASN A 1 93 ? -11.061 0.132 13.327 1.00 87.62 93 ASN A CA 1
ATOM 762 C C . ASN A 1 93 ? -11.461 -0.505 11.988 1.00 87.62 93 ASN A C 1
ATOM 764 O O . ASN A 1 93 ? -12.411 -1.279 11.927 1.00 87.62 93 ASN A O 1
ATOM 768 N N . VAL A 1 94 ? -10.757 -0.147 10.914 1.00 87.75 94 VAL A N 1
ATOM 769 C CA . VAL A 1 94 ? -11.007 -0.676 9.568 1.00 87.75 94 VAL A CA 1
ATOM 770 C C . VAL A 1 94 ? -10.560 -2.139 9.518 1.00 87.75 94 VAL A C 1
ATOM 772 O O . VAL A 1 94 ? -9.414 -2.422 9.884 1.00 87.75 94 VAL A O 1
ATOM 775 N N . PRO A 1 95 ? -11.412 -3.094 9.117 1.00 89.50 95 PRO A N 1
ATOM 776 C CA . PRO A 1 95 ? -11.035 -4.501 9.077 1.00 89.50 95 PRO A CA 1
ATOM 777 C C . PRO A 1 95 ? -9.932 -4.764 8.043 1.00 89.50 95 PRO A C 1
ATOM 779 O O . PRO A 1 95 ? -9.841 -4.103 7.0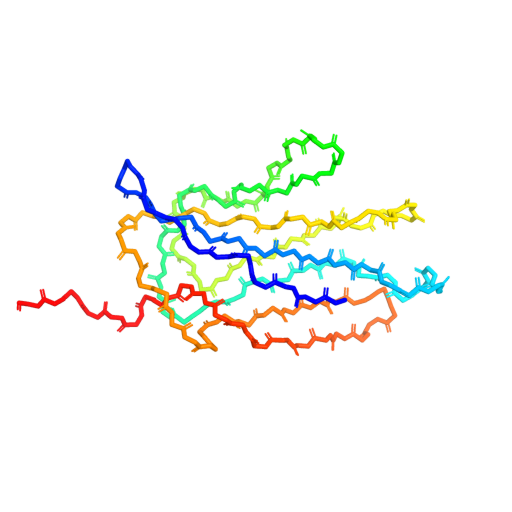09 1.00 89.50 95 PRO A O 1
ATOM 782 N N . GLU A 1 96 ? -9.076 -5.736 8.358 1.00 91.31 96 GLU A N 1
ATOM 783 C CA . GLU A 1 96 ? -8.100 -6.295 7.423 1.00 91.31 96 GLU A CA 1
ATOM 784 C C . GLU A 1 96 ? -8.731 -7.518 6.758 1.00 91.31 96 GLU A C 1
ATOM 786 O O . GLU A 1 96 ? -9.202 -8.423 7.449 1.00 91.31 96 GLU A O 1
ATOM 791 N N . VAL A 1 97 ? -8.755 -7.540 5.429 1.00 91.75 97 VAL A N 1
ATOM 792 C CA . VAL A 1 97 ? -9.321 -8.641 4.644 1.00 91.75 97 VAL A CA 1
ATOM 793 C C . VAL A 1 97 ? -8.284 -9.108 3.628 1.00 91.75 97 VAL A C 1
ATOM 795 O O . VAL A 1 97 ? -7.568 -8.299 3.031 1.00 91.75 97 VAL A O 1
ATOM 798 N N . ALA A 1 98 ? -8.184 -10.425 3.440 1.00 89.81 98 ALA A N 1
ATOM 799 C CA . ALA A 1 98 ? -7.313 -11.012 2.428 1.00 89.81 98 ALA A CA 1
ATOM 800 C C . ALA A 1 98 ? -7.711 -10.524 1.024 1.00 89.81 98 ALA A C 1
ATOM 802 O O . ALA A 1 98 ? -8.895 -10.423 0.715 1.00 89.81 98 ALA A O 1
ATOM 803 N N . ASP A 1 99 ? -6.721 -10.216 0.183 1.00 88.94 99 ASP A N 1
ATOM 804 C CA . ASP A 1 99 ? -6.900 -9.732 -1.196 1.00 88.94 99 ASP A CA 1
ATOM 805 C C . ASP A 1 99 ? -7.738 -8.447 -1.366 1.00 88.94 99 ASP A C 1
ATOM 807 O O . ASP A 1 99 ? -8.088 -8.085 -2.493 1.00 88.94 99 ASP A O 1
ATOM 811 N N . ALA A 1 100 ? -8.033 -7.722 -0.282 1.00 87.25 100 ALA A N 1
ATOM 812 C CA . ALA A 1 100 ? -8.797 -6.475 -0.328 1.00 87.25 100 ALA A CA 1
ATOM 813 C C . ALA A 1 100 ? -7.989 -5.288 -0.865 1.00 87.25 100 ALA A C 1
ATOM 815 O O . ALA A 1 100 ? -8.553 -4.239 -1.163 1.00 87.25 100 ALA A O 1
ATOM 816 N N . THR A 1 101 ? -6.669 -5.429 -1.001 1.00 89.19 101 THR A N 1
ATOM 817 C CA . THR A 1 101 ? -5.796 -4.393 -1.552 1.00 89.19 101 THR A CA 1
ATOM 818 C C . THR A 1 101 ? -5.202 -4.814 -2.885 1.00 89.19 101 THR A C 1
ATOM 820 O O . THR A 1 101 ? -4.672 -5.914 -3.036 1.00 89.19 101 THR A O 1
ATOM 823 N N . THR A 1 102 ? -5.260 -3.899 -3.851 1.00 89.50 102 THR A N 1
ATOM 824 C CA . THR A 1 102 ? -4.545 -3.999 -5.122 1.00 89.50 102 THR A CA 1
ATOM 825 C C . THR A 1 102 ? -3.373 -3.028 -5.108 1.00 89.50 102 THR A C 1
ATOM 827 O O . THR A 1 102 ? -3.568 -1.813 -5.149 1.00 89.50 102 THR A O 1
ATOM 830 N N . LEU A 1 103 ? -2.152 -3.559 -5.089 1.00 86.62 103 LEU A N 1
ATOM 831 C CA . LEU A 1 103 ? -0.943 -2.781 -5.337 1.00 86.62 103 LEU A CA 1
ATOM 832 C C . LEU A 1 103 ? -0.593 -2.823 -6.820 1.00 86.62 103 LEU A C 1
ATOM 834 O O . LEU A 1 103 ? -0.312 -3.883 -7.373 1.00 86.62 103 LEU A O 1
ATOM 838 N N . SER A 1 104 ? -0.584 -1.655 -7.453 1.00 86.12 104 SER A N 1
ATOM 839 C CA . SER A 1 104 ? -0.093 -1.464 -8.813 1.00 86.12 104 SER A CA 1
ATOM 840 C C . SER A 1 104 ? 1.265 -0.786 -8.777 1.00 86.12 104 SER A C 1
ATOM 842 O O . SER A 1 104 ? 1.376 0.358 -8.342 1.00 86.12 104 SER A O 1
ATOM 844 N N . VAL A 1 105 ? 2.286 -1.461 -9.286 1.00 83.38 105 VAL A N 1
ATOM 845 C CA . VAL A 1 105 ? 3.638 -0.917 -9.427 1.00 83.38 105 VAL A CA 1
ATOM 846 C C . VAL A 1 105 ? 3.856 -0.600 -10.896 1.00 83.38 105 VAL A C 1
ATOM 848 O O . VAL A 1 105 ? 3.964 -1.513 -11.709 1.00 83.38 105 VAL A O 1
ATOM 851 N N . ALA A 1 106 ? 3.856 0.682 -11.251 1.00 81.25 106 ALA A N 1
ATOM 852 C CA . ALA A 1 106 ? 4.140 1.112 -12.615 1.00 81.25 106 ALA A CA 1
ATOM 853 C C . ALA A 1 106 ? 5.648 1.263 -12.786 1.00 81.25 106 ALA A C 1
ATOM 855 O O . ALA A 1 106 ? 6.267 1.949 -11.980 1.00 81.25 106 ALA A O 1
ATOM 856 N N . MET A 1 107 ? 6.209 0.661 -13.826 1.00 75.94 107 MET A N 1
ATOM 857 C CA . MET A 1 107 ? 7.636 0.682 -14.151 1.00 75.94 107 MET A CA 1
ATOM 858 C C . MET A 1 107 ? 7.941 1.807 -15.151 1.00 75.94 107 MET A C 1
ATOM 860 O O . MET A 1 107 ? 7.046 2.260 -15.876 1.00 75.94 107 MET A O 1
ATOM 864 N N . GLU A 1 108 ? 9.196 2.258 -15.241 1.00 69.50 108 GLU A N 1
ATOM 865 C CA . GLU A 1 108 ? 9.592 3.301 -16.207 1.00 69.50 108 GLU A CA 1
ATOM 866 C C . GLU A 1 108 ? 9.272 2.933 -17.668 1.00 69.50 108 GLU A C 1
ATOM 868 O O . GLU A 1 108 ? 8.843 3.783 -18.454 1.00 69.50 108 GLU A O 1
ATOM 873 N N . ASN A 1 109 ? 9.392 1.652 -18.021 1.00 68.31 109 ASN A N 1
ATOM 874 C CA . ASN A 1 109 ? 9.162 1.117 -19.366 1.00 68.31 109 ASN A CA 1
ATOM 875 C C . ASN A 1 109 ? 7.674 0.871 -19.732 1.00 68.31 109 ASN A C 1
ATOM 877 O O . ASN A 1 109 ? 7.384 0.154 -20.689 1.00 68.31 109 ASN A O 1
ATOM 881 N N . LYS A 1 110 ? 6.722 1.498 -19.021 1.00 60.34 110 LYS A N 1
ATOM 882 C CA . LYS A 1 110 ? 5.252 1.397 -19.208 1.00 60.34 110 LYS A CA 1
ATOM 883 C C . LYS A 1 110 ? 4.627 0.019 -18.934 1.00 60.34 110 LYS A C 1
ATOM 885 O O . LYS A 1 110 ? 3.419 -0.128 -19.134 1.00 60.34 110 LYS A O 1
ATOM 890 N N . ALA A 1 111 ? 5.378 -0.965 -18.444 1.00 68.62 111 ALA A N 1
ATOM 891 C CA . ALA A 1 111 ? 4.786 -2.150 -17.827 1.00 68.62 111 ALA A CA 1
ATOM 892 C C . ALA A 1 111 ? 4.283 -1.804 -16.414 1.00 68.62 111 ALA A C 1
ATOM 894 O O . ALA A 1 111 ? 4.861 -0.957 -15.734 1.00 68.62 111 ALA A O 1
ATOM 895 N N . PHE A 1 112 ? 3.208 -2.444 -15.956 1.00 73.94 112 PHE A N 1
ATOM 896 C CA . PHE A 1 112 ? 2.815 -2.394 -14.549 1.00 73.94 112 PHE A CA 1
ATOM 897 C C . PHE A 1 112 ? 2.571 -3.804 -14.024 1.00 73.94 112 PHE A C 1
ATOM 899 O O . PHE A 1 112 ? 2.030 -4.655 -14.729 1.00 73.94 112 PHE A O 1
ATOM 906 N N . CYS A 1 113 ? 2.965 -4.036 -12.778 1.00 82.44 113 CYS A N 1
ATOM 907 C CA . CYS A 1 113 ? 2.690 -5.276 -12.068 1.00 82.44 113 CYS A CA 1
ATOM 908 C C . CYS A 1 113 ? 1.556 -5.035 -11.071 1.00 82.44 113 CYS A C 1
ATOM 910 O O . CYS A 1 113 ? 1.589 -4.056 -10.323 1.00 82.44 113 CYS A O 1
ATOM 912 N N . LEU A 1 114 ? 0.564 -5.928 -11.064 1.00 87.25 114 LEU A N 1
ATOM 913 C CA . LEU A 1 114 ? -0.528 -5.924 -10.093 1.00 87.25 114 LEU A CA 1
ATOM 914 C C . LEU A 1 114 ? -0.322 -7.034 -9.074 1.00 87.25 114 LEU A C 1
ATOM 916 O O . LEU A 1 114 ? -0.087 -8.185 -9.438 1.00 87.25 114 LEU A O 1
ATOM 920 N N . TYR A 1 115 ? -0.493 -6.687 -7.808 1.00 89.44 115 TYR A N 1
ATOM 921 C CA . TYR A 1 115 ? -0.396 -7.606 -6.690 1.00 89.44 115 TYR A CA 1
ATOM 922 C C . TYR A 1 115 ? -1.656 -7.486 -5.851 1.00 89.44 115 TYR A C 1
ATOM 924 O O . TYR A 1 115 ? -2.105 -6.379 -5.548 1.00 89.44 115 TYR A O 1
ATOM 932 N N . LYS A 1 116 ? -2.216 -8.633 -5.475 1.00 91.62 116 LYS A N 1
ATOM 933 C CA . LYS A 1 116 ? -3.256 -8.697 -4.455 1.00 91.62 116 LYS A CA 1
ATOM 934 C C . LYS A 1 116 ? -2.593 -8.966 -3.120 1.00 91.62 116 LYS A C 1
ATOM 936 O O . LYS A 1 116 ? -1.754 -9.858 -3.015 1.00 91.62 116 LYS A O 1
ATOM 941 N N . THR A 1 117 ? -2.938 -8.162 -2.129 1.00 92.19 117 THR A N 1
ATOM 942 C CA . THR A 1 117 ? -2.433 -8.307 -0.767 1.00 92.19 117 THR A CA 1
ATOM 943 C C . THR A 1 117 ? -3.584 -8.165 0.216 1.00 92.19 117 THR A C 1
ATOM 945 O O . THR A 1 117 ? -4.613 -7.566 -0.122 1.00 92.19 117 THR A O 1
ATOM 948 N N . PRO A 1 118 ? -3.408 -8.625 1.463 1.00 93.69 118 PRO A N 1
ATOM 949 C CA . PRO A 1 118 ? -4.259 -8.164 2.541 1.00 93.69 118 PRO A CA 1
ATOM 950 C C . PRO A 1 118 ? -4.229 -6.637 2.646 1.00 93.69 118 PRO A C 1
ATOM 952 O O . PRO A 1 118 ? -3.271 -5.976 2.218 1.00 93.69 118 PRO A O 1
ATOM 955 N N . GLY A 1 119 ? -5.291 -6.083 3.213 1.00 90.38 119 GLY A N 1
ATOM 956 C CA . GLY A 1 119 ? -5.355 -4.669 3.535 1.00 90.38 119 GLY A CA 1
ATOM 957 C C . GLY A 1 119 ? -6.758 -4.223 3.927 1.00 90.38 119 GLY A C 1
ATOM 958 O O . GLY A 1 119 ? -7.588 -5.067 4.276 1.00 90.38 119 GLY A O 1
ATOM 959 N N . PRO A 1 120 ? -7.013 -2.906 3.930 1.00 88.38 120 PRO A N 1
ATOM 960 C CA . PRO A 1 120 ? -8.266 -2.362 4.425 1.00 88.38 120 PRO A CA 1
ATOM 961 C C . PRO A 1 120 ? -9.445 -2.804 3.564 1.00 88.38 120 PRO A C 1
ATOM 963 O O . PRO A 1 120 ? -9.376 -2.767 2.338 1.00 88.38 120 PRO A O 1
ATOM 966 N N . SER A 1 121 ? -10.546 -3.160 4.219 1.00 87.44 121 SER A N 1
ATOM 967 C CA . SER A 1 121 ? -11.851 -3.260 3.577 1.00 87.44 121 SER A CA 1
ATOM 968 C C . SER A 1 121 ? -12.825 -2.311 4.260 1.00 87.44 121 SER A C 1
ATOM 970 O O . SER A 1 121 ? -13.086 -2.424 5.453 1.00 87.44 121 SER A O 1
ATOM 972 N N . CYS A 1 122 ? -13.366 -1.367 3.495 1.00 79.94 122 CYS A N 1
ATOM 973 C CA . CYS A 1 122 ? -14.482 -0.524 3.919 1.00 79.94 122 CYS A CA 1
ATOM 974 C C . CYS A 1 122 ? -15.790 -0.935 3.235 1.00 79.94 122 CYS A C 1
ATOM 976 O O . CYS A 1 122 ? -16.694 -0.116 3.102 1.00 79.94 122 CYS A O 1
ATOM 978 N N . ASP A 1 123 ? -15.881 -2.191 2.786 1.00 77.12 123 ASP A N 1
ATOM 979 C CA . ASP A 1 123 ? -17.133 -2.776 2.287 1.00 77.12 123 ASP A CA 1
ATOM 980 C C . ASP A 1 123 ? -18.078 -3.168 3.433 1.00 77.12 123 ASP A C 1
ATOM 982 O O . ASP A 1 123 ? -19.249 -3.463 3.201 1.00 77.12 123 ASP A O 1
ATOM 986 N N . CYS A 1 124 ? -17.586 -3.177 4.675 1.00 57.50 124 CYS A N 1
ATOM 987 C CA . CYS A 1 124 ? -18.404 -3.453 5.845 1.00 57.50 124 CYS A CA 1
ATOM 988 C C . CYS A 1 124 ? -19.303 -2.248 6.156 1.00 57.50 124 CYS A C 1
ATOM 990 O O . CYS A 1 124 ? -18.831 -1.200 6.605 1.00 57.50 124 CYS A O 1
ATOM 992 N N . GLU A 1 125 ? -20.612 -2.431 5.954 1.00 49.19 125 GLU A N 1
ATOM 993 C CA . GLU A 1 125 ? -21.634 -1.705 6.711 1.00 49.19 125 GLU A CA 1
ATOM 994 C C . GLU A 1 125 ? -21.296 -1.781 8.213 1.00 49.19 125 GLU A C 1
ATOM 996 O O . GLU A 1 125 ? -20.715 -2.779 8.652 1.00 49.19 125 GLU A O 1
ATOM 1001 N N . PRO A 1 126 ? -21.606 -0.747 9.018 1.00 43.00 126 PRO A N 1
ATOM 1002 C CA . PRO A 1 126 ? -21.437 -0.854 10.459 1.00 43.00 126 PRO A CA 1
ATOM 1003 C C . PRO A 1 126 ? -22.224 -2.072 10.943 1.00 43.00 126 PRO A C 1
ATOM 1005 O O . PRO A 1 126 ? -23.427 -2.146 10.695 1.00 43.00 126 PRO A O 1
ATOM 1008 N N . ASP A 1 127 ? -21.541 -3.008 11.609 1.00 42.25 127 ASP A N 1
ATOM 1009 C CA . ASP A 1 127 ? -22.194 -4.081 12.354 1.00 42.25 127 ASP A CA 1
ATOM 1010 C C . ASP A 1 127 ? -23.251 -3.427 13.259 1.00 42.25 127 ASP A C 1
ATOM 1012 O O . ASP A 1 127 ? -22.923 -2.676 14.183 1.00 42.25 127 ASP A O 1
ATOM 1016 N N . SER A 1 128 ? -24.517 -3.631 12.899 1.00 37.81 128 SER A N 1
ATOM 1017 C CA . SER A 1 128 ? -25.700 -3.155 13.617 1.00 37.81 128 SER A CA 1
ATOM 1018 C C . SER A 1 128 ? -25.882 -3.878 14.941 1.00 37.81 128 SER A C 1
ATOM 1020 O O . SER A 1 128 ? -25.775 -5.127 14.912 1.00 37.81 128 SER A O 1
#

Organism: NCBI:txid33649